Protein AF-A0A952UU23-F1 (afdb_monomer_lite)

Structure (mmCIF, N/CA/C/O backbone):
data_AF-A0A952UU23-F1
#
_entry.id   AF-A0A952UU23-F1
#
loop_
_atom_site.group_PDB
_atom_site.id
_atom_site.type_symbol
_atom_site.label_atom_id
_atom_site.label_alt_id
_atom_site.label_comp_id
_atom_site.label_asym_id
_atom_site.label_entity_id
_atom_site.label_seq_id
_atom_site.pdbx_PDB_ins_code
_atom_site.Cartn_x
_atom_site.Cartn_y
_atom_site.Cartn_z
_atom_site.occupancy
_atom_site.B_iso_or_equiv
_atom_site.auth_seq_id
_atom_site.auth_comp_id
_atom_site.auth_asym_id
_atom_site.auth_atom_id
_atom_site.pdbx_PDB_model_num
ATOM 1 N N . MET A 1 1 ? -37.620 16.496 24.062 1.00 43.22 1 MET A N 1
ATOM 2 C CA . MET A 1 1 ? -37.423 15.453 25.092 1.00 43.22 1 MET A CA 1
ATOM 3 C C . MET A 1 1 ? -36.152 14.679 24.749 1.00 43.22 1 MET A C 1
ATOM 5 O O . MET A 1 1 ? -36.187 13.886 23.816 1.00 43.22 1 MET A O 1
ATOM 9 N N . PRO A 1 2 ? -35.017 14.987 25.398 1.00 48.94 2 PRO A N 1
ATOM 10 C CA . PRO A 1 2 ? -33.719 14.380 25.107 1.00 48.94 2 PRO A CA 1
ATOM 11 C C . PRO A 1 2 ? -33.621 12.973 25.712 1.00 48.94 2 PRO A C 1
ATOM 13 O O . PRO A 1 2 ? -33.858 12.790 26.905 1.00 48.94 2 PRO A O 1
ATOM 16 N N . ARG A 1 3 ? -33.255 11.977 24.898 1.00 60.06 3 ARG A N 1
ATOM 17 C CA . ARG A 1 3 ? -32.834 10.657 25.381 1.00 60.06 3 ARG A CA 1
ATOM 18 C C . ARG A 1 3 ? -31.321 10.663 25.568 1.00 60.06 3 ARG A C 1
ATOM 20 O O . ARG A 1 3 ? -30.566 10.364 24.652 1.00 60.06 3 ARG A O 1
ATOM 27 N N . LEU A 1 4 ? -30.912 11.040 26.778 1.00 64.81 4 LEU A N 1
ATOM 28 C CA . LEU A 1 4 ? -29.627 10.661 27.352 1.00 64.81 4 LEU A CA 1
ATOM 29 C C . LEU A 1 4 ? -29.656 9.153 27.616 1.00 64.81 4 LEU A C 1
ATOM 31 O O . LEU A 1 4 ? -30.401 8.686 28.478 1.00 64.81 4 LEU A O 1
ATOM 35 N N . THR A 1 5 ? -28.859 8.376 26.891 1.00 63.09 5 THR A N 1
ATOM 36 C CA . THR A 1 5 ? -28.587 6.985 27.264 1.00 63.09 5 THR A CA 1
ATOM 37 C C . THR A 1 5 ? -27.144 6.636 26.897 1.00 63.09 5 THR A C 1
ATOM 39 O O . THR A 1 5 ? -26.855 6.315 25.756 1.00 63.09 5 THR A O 1
ATOM 42 N N . GLN A 1 6 ? -26.264 6.797 27.896 1.00 57.41 6 GLN A N 1
ATOM 43 C CA . GLN A 1 6 ? -25.162 5.892 28.274 1.00 57.41 6 GLN A CA 1
ATOM 44 C C . GLN A 1 6 ? -24.235 5.435 27.123 1.00 57.41 6 GLN A C 1
ATOM 46 O O . GLN A 1 6 ? -24.599 4.560 26.355 1.00 57.41 6 GLN A O 1
ATOM 51 N N . LEU A 1 7 ? -23.019 5.958 26.910 1.00 58.12 7 LEU A N 1
ATOM 52 C CA . LEU A 1 7 ? -21.913 6.222 27.851 1.00 58.12 7 LEU A CA 1
ATOM 53 C C . LEU A 1 7 ? -21.654 5.074 28.839 1.00 58.12 7 LEU A C 1
ATOM 55 O O . LEU A 1 7 ? -21.580 5.300 30.038 1.00 58.12 7 LEU A O 1
ATOM 59 N N . LEU A 1 8 ? -21.504 3.851 28.329 1.00 61.56 8 LEU A N 1
AT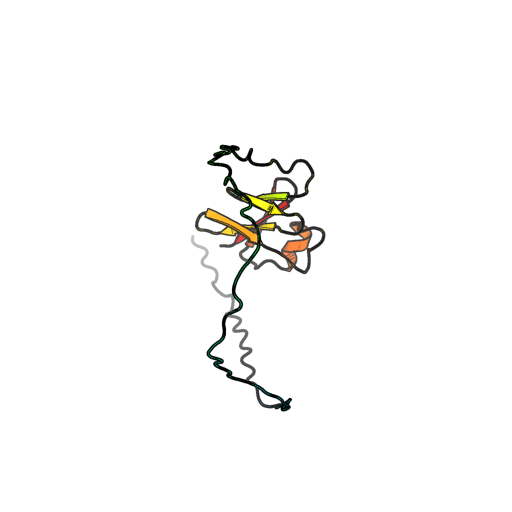OM 60 C CA . LEU A 1 8 ? -20.789 2.766 29.008 1.00 61.56 8 LEU A CA 1
ATOM 61 C C . LEU A 1 8 ? -20.213 1.802 27.959 1.00 61.56 8 LEU A C 1
ATOM 63 O O . LEU A 1 8 ? -20.863 0.835 27.575 1.00 61.56 8 LEU A O 1
ATOM 67 N N . TRP A 1 9 ? -18.974 2.038 27.526 1.00 52.66 9 TRP A N 1
ATOM 68 C CA . TRP A 1 9 ? -18.130 0.941 27.051 1.00 52.66 9 TRP A CA 1
ATOM 69 C C . TRP A 1 9 ? -16.780 0.996 27.779 1.00 52.66 9 TRP A C 1
ATOM 71 O O . TRP A 1 9 ? -16.223 2.085 27.938 1.00 52.66 9 TRP A O 1
ATOM 81 N N . PRO A 1 10 ? -16.306 -0.139 28.323 1.00 57.84 10 PRO A N 1
ATOM 82 C CA . PRO A 1 10 ? -15.201 -0.179 29.253 1.00 57.84 10 PRO A CA 1
ATOM 83 C C . PRO A 1 10 ? -13.878 -0.049 28.508 1.00 57.84 10 PRO A C 1
ATOM 85 O O . PRO A 1 10 ? -13.664 -0.637 27.449 1.00 57.84 10 PRO A O 1
ATOM 88 N N . ALA A 1 11 ? -12.965 0.679 29.139 1.00 51.09 11 ALA A N 1
ATOM 89 C CA . ALA A 1 11 ? -11.547 0.598 28.876 1.00 51.09 11 ALA A CA 1
ATOM 90 C C . ALA A 1 11 ? -11.080 -0.853 29.078 1.00 51.09 11 ALA A C 1
ATOM 92 O O . ALA A 1 11 ? -10.843 -1.296 30.202 1.00 51.09 11 ALA A O 1
ATOM 93 N N . ALA A 1 12 ? -10.949 -1.604 27.987 1.00 54.50 12 ALA A N 1
ATOM 94 C CA . ALA A 1 12 ? -10.165 -2.826 27.977 1.00 54.50 12 ALA A CA 1
ATOM 95 C C . ALA A 1 12 ? -8.682 -2.426 27.993 1.00 54.50 12 ALA A C 1
ATOM 97 O O . ALA A 1 12 ? -8.016 -2.367 26.962 1.00 54.50 12 ALA A O 1
ATOM 98 N N . LEU A 1 13 ? -8.179 -2.119 29.194 1.00 53.78 13 LEU A N 1
ATOM 99 C CA . LEU A 1 13 ? -6.758 -2.200 29.515 1.00 53.78 13 LEU A CA 1
ATOM 100 C C . LEU A 1 13 ? -6.306 -3.639 29.225 1.00 53.78 13 LEU A C 1
ATOM 102 O O . LEU A 1 13 ? -6.399 -4.517 30.082 1.00 53.78 13 LEU A O 1
ATOM 106 N N . SER A 1 14 ? -5.807 -3.898 28.018 1.00 54.44 14 SER A N 1
ATOM 107 C CA . SER A 1 14 ? -5.020 -5.101 27.754 1.00 54.44 14 SER A CA 1
ATOM 108 C C . SER A 1 14 ? -3.598 -4.859 28.254 1.00 54.44 14 SER A C 1
ATOM 110 O O . SER A 1 14 ? -2.655 -4.648 27.493 1.00 54.44 14 SER A O 1
ATOM 112 N N . SER A 1 15 ? -3.465 -4.864 29.579 1.00 55.06 15 SER A N 1
ATOM 113 C CA . SER A 1 15 ? -2.194 -4.951 30.285 1.00 55.06 15 SER A CA 1
ATOM 114 C C . SER A 1 15 ? -1.553 -6.305 29.985 1.00 55.06 15 SER A C 1
ATOM 116 O O . SER A 1 15 ? -1.838 -7.302 30.644 1.00 55.06 15 SER A O 1
ATOM 118 N N . ARG A 1 16 ? -0.659 -6.348 28.997 1.00 60.72 16 ARG A N 1
ATOM 119 C CA . ARG A 1 16 ? 0.344 -7.412 28.873 1.00 60.72 16 ARG A CA 1
ATOM 120 C C . ARG A 1 16 ? 1.742 -6.819 28.963 1.00 60.72 16 ARG A C 1
ATOM 122 O O . ARG A 1 16 ? 2.546 -6.913 28.048 1.00 60.72 16 ARG A O 1
ATOM 129 N N . ALA A 1 17 ? 2.027 -6.239 30.125 1.00 53.06 17 ALA A N 1
ATOM 130 C CA . ALA A 1 17 ? 3.384 -6.207 30.639 1.00 53.06 17 ALA A CA 1
ATOM 131 C C . ALA A 1 17 ? 3.695 -7.607 31.190 1.00 53.06 17 ALA A C 1
ATOM 133 O O . ALA A 1 17 ? 3.335 -7.929 32.320 1.00 53.06 17 ALA A O 1
ATOM 134 N N . VAL A 1 18 ? 4.325 -8.457 30.377 1.00 57.03 18 VAL A N 1
ATOM 135 C CA . VAL A 1 18 ? 5.050 -9.625 30.887 1.00 57.03 18 VAL A CA 1
ATOM 136 C C . VAL A 1 18 ? 6.530 -9.303 30.772 1.00 57.03 18 VAL A C 1
ATOM 138 O O . VAL A 1 18 ? 7.100 -9.223 29.688 1.00 57.03 18 VAL A O 1
ATOM 141 N N . VAL A 1 19 ? 7.104 -9.041 31.939 1.00 55.66 19 VAL A N 1
ATOM 142 C CA . VAL A 1 19 ? 8.519 -8.808 32.200 1.00 55.66 19 VAL A CA 1
ATOM 143 C C . VAL A 1 19 ? 9.321 -10.062 31.827 1.00 55.66 19 VAL A C 1
ATOM 145 O O . VAL A 1 19 ? 9.009 -11.161 32.280 1.00 55.66 19 VAL A O 1
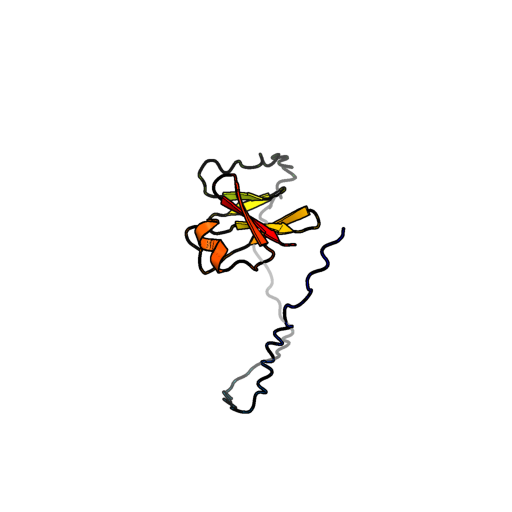ATOM 148 N N . LEU A 1 20 ? 10.359 -9.874 31.006 1.00 53.75 20 LEU A N 1
ATOM 149 C CA . LEU A 1 20 ? 11.419 -10.844 30.703 1.00 53.75 20 LEU A CA 1
ATOM 150 C C . LEU A 1 20 ? 12.193 -11.249 31.968 1.00 53.75 20 LEU A C 1
ATOM 152 O O . LEU A 1 20 ? 12.563 -10.378 32.758 1.00 53.75 20 LEU A O 1
ATOM 156 N N . PRO A 1 21 ? 12.576 -12.532 32.086 1.00 46.78 21 PRO A N 1
ATOM 157 C CA . PRO A 1 21 ? 13.953 -12.807 32.491 1.00 46.78 21 PRO A CA 1
ATOM 158 C C . PRO A 1 21 ? 14.588 -13.999 31.748 1.00 46.78 21 PRO A C 1
ATOM 160 O O . PRO A 1 21 ? 14.008 -15.071 31.641 1.00 46.78 21 PRO A O 1
ATOM 163 N N . GLY A 1 22 ? 15.844 -13.819 31.332 1.00 51.22 22 GLY A N 1
ATOM 164 C CA . GLY A 1 22 ? 16.889 -14.834 31.508 1.00 51.22 22 GLY A CA 1
ATOM 165 C C . GLY A 1 22 ? 16.906 -16.070 30.601 1.00 51.22 22 GLY A C 1
ATOM 166 O O . GLY A 1 22 ? 16.379 -17.110 30.968 1.00 51.22 22 GLY A O 1
ATOM 167 N N . ALA A 1 23 ? 17.671 -15.986 29.508 1.00 50.66 23 ALA A N 1
ATOM 168 C CA . ALA A 1 23 ? 18.577 -17.032 28.997 1.00 50.66 23 ALA A CA 1
ATOM 169 C C . ALA A 1 23 ? 19.319 -16.426 27.788 1.00 50.66 23 ALA A C 1
ATOM 171 O O . ALA A 1 23 ? 18.803 -16.381 26.682 1.00 50.66 23 ALA A O 1
ATOM 172 N N . LEU A 1 24 ? 20.432 -15.714 27.965 1.00 54.31 24 LEU A N 1
ATOM 173 C CA . LEU A 1 24 ? 21.767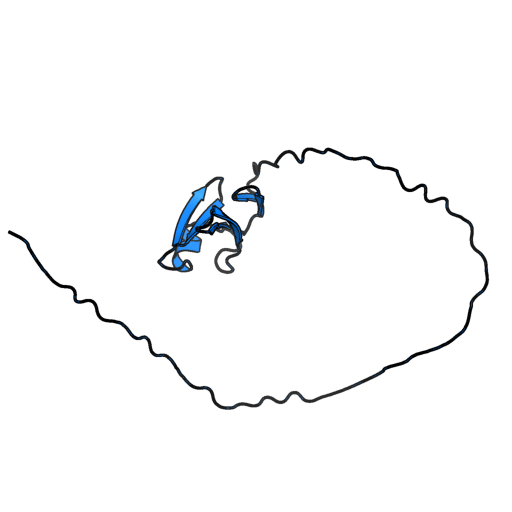 -16.300 28.105 1.00 54.31 24 LEU A CA 1
ATOM 174 C C . LEU A 1 24 ? 22.012 -17.488 27.150 1.00 54.31 24 LEU A C 1
ATOM 176 O O . LEU A 1 24 ? 22.183 -18.619 27.588 1.00 54.31 24 LEU A O 1
ATOM 180 N N . LEU A 1 25 ? 22.080 -17.220 25.844 1.00 57.22 25 LEU A N 1
ATOM 181 C CA . LEU A 1 25 ? 22.873 -18.037 24.921 1.00 57.22 25 LEU A CA 1
ATOM 182 C C . LEU A 1 25 ? 24.038 -17.198 24.395 1.00 57.22 25 LEU A C 1
ATOM 184 O O . LEU A 1 25 ? 23.974 -16.529 23.369 1.00 57.22 25 LEU A O 1
ATOM 188 N N . LEU A 1 26 ? 25.105 -17.239 25.194 1.00 55.28 26 LEU A N 1
ATOM 189 C CA . LEU A 1 26 ? 26.481 -16.978 24.800 1.00 55.28 26 LEU A CA 1
ATOM 190 C C . LEU A 1 26 ? 26.835 -17.827 23.569 1.00 55.28 26 LEU A C 1
ATOM 192 O O . LEU A 1 26 ? 27.016 -19.035 23.695 1.00 55.28 26 LEU A O 1
ATOM 196 N N . PHE A 1 27 ? 27.025 -17.193 22.414 1.00 60.78 27 PHE A N 1
ATOM 197 C CA . PHE A 1 27 ? 27.941 -17.699 21.391 1.00 60.78 27 PHE A CA 1
ATOM 198 C C . PHE A 1 27 ? 29.170 -16.788 21.368 1.00 60.78 27 PHE A C 1
ATOM 200 O O . PHE A 1 27 ? 29.246 -15.797 20.648 1.00 60.78 27 PHE A O 1
ATOM 207 N N . VAL A 1 28 ? 30.118 -17.117 22.248 1.00 58.44 28 VAL A N 1
ATOM 208 C CA . VAL A 1 28 ? 31.501 -16.640 22.200 1.00 58.44 28 VAL A CA 1
ATOM 209 C C . VAL A 1 28 ? 32.290 -17.623 21.351 1.00 58.44 28 VAL A C 1
ATOM 211 O O . VAL A 1 28 ? 32.436 -18.774 21.749 1.00 58.44 28 VAL A O 1
ATOM 214 N N . ALA A 1 29 ? 32.797 -17.151 20.215 1.00 54.06 29 ALA A N 1
ATOM 215 C CA . ALA A 1 29 ? 34.091 -17.481 19.608 1.00 54.06 29 ALA A CA 1
ATOM 216 C C . ALA A 1 29 ? 34.076 -16.955 18.164 1.00 54.06 29 ALA A C 1
ATOM 218 O O . ALA A 1 29 ? 33.071 -17.092 17.485 1.00 54.06 29 ALA A O 1
ATOM 219 N N . ALA A 1 30 ? 35.123 -16.427 17.553 1.00 52.62 30 ALA A N 1
ATOM 220 C CA . ALA A 1 30 ? 36.455 -15.983 17.936 1.00 52.62 30 ALA A CA 1
ATOM 221 C C . ALA A 1 30 ? 37.131 -15.589 16.602 1.00 52.62 30 ALA A C 1
ATOM 223 O O . ALA A 1 30 ? 36.747 -16.095 15.551 1.00 52.62 30 ALA A O 1
ATOM 224 N N . CYS A 1 31 ? 38.193 -14.785 16.692 1.00 55.22 31 CYS A N 1
ATOM 225 C CA . CYS A 1 31 ? 39.112 -14.359 15.624 1.00 55.22 31 CYS A CA 1
ATOM 226 C C . CYS A 1 31 ? 38.567 -13.305 14.643 1.00 55.22 31 CYS A C 1
ATOM 228 O O . CYS A 1 31 ? 37.558 -13.506 13.993 1.00 55.22 31 CYS A O 1
ATOM 230 N N . GLY A 1 32 ? 39.204 -12.154 14.438 1.00 46.28 32 GLY A N 1
ATOM 231 C CA . GLY A 1 32 ? 40.554 -11.745 14.816 1.00 46.28 32 GLY A CA 1
ATOM 232 C C . GLY A 1 32 ? 41.291 -11.194 13.597 1.00 46.28 32 GLY A C 1
ATOM 233 O O . GLY A 1 32 ? 41.453 -11.903 12.612 1.00 46.28 32 GLY A O 1
ATOM 234 N N . GLY A 1 33 ? 41.787 -9.960 13.720 1.00 46.41 33 GLY A N 1
ATOM 235 C CA . GLY A 1 33 ? 42.820 -9.383 12.854 1.00 46.41 33 GLY A CA 1
ATOM 236 C C . GLY A 1 33 ? 42.290 -8.453 11.756 1.00 46.41 33 GLY A C 1
ATOM 237 O O . GLY A 1 33 ? 41.258 -8.709 11.160 1.00 46.41 33 GLY A O 1
ATOM 238 N N . ALA A 1 34 ? 42.941 -7.346 11.418 1.00 52.28 34 ALA A N 1
ATOM 239 C CA . ALA A 1 34 ? 44.100 -6.688 12.001 1.00 52.28 34 ALA A CA 1
ATOM 240 C C . ALA A 1 34 ? 44.119 -5.249 11.460 1.00 52.28 34 ALA A C 1
ATOM 242 O O . ALA A 1 34 ? 43.891 -5.026 10.272 1.00 52.28 34 ALA A O 1
ATOM 243 N N . ALA A 1 35 ? 44.410 -4.281 12.327 1.00 57.19 35 ALA A N 1
ATOM 244 C CA . ALA A 1 35 ? 44.854 -2.964 11.901 1.00 57.19 35 ALA A CA 1
ATOM 245 C C . ALA A 1 35 ? 46.249 -3.110 11.276 1.00 57.19 35 ALA A C 1
ATOM 247 O O . ALA A 1 35 ? 47.157 -3.647 11.910 1.00 57.19 35 ALA A O 1
ATOM 248 N N . GLY A 1 36 ? 46.410 -2.647 10.039 1.00 50.62 36 GLY A N 1
ATOM 249 C CA . GLY A 1 36 ? 47.674 -2.694 9.315 1.00 50.62 36 GLY A CA 1
ATOM 250 C C . GLY A 1 36 ? 47.826 -1.478 8.418 1.00 50.62 36 GLY A C 1
ATOM 251 O O . GLY A 1 36 ? 47.464 -1.517 7.247 1.00 50.62 36 GLY A O 1
ATOM 252 N N . SER A 1 37 ? 48.388 -0.402 8.971 1.00 52.59 37 SER A N 1
ATOM 253 C CA . SER A 1 37 ? 49.050 0.630 8.177 1.00 52.59 37 SER A CA 1
ATOM 254 C C . SER A 1 37 ? 50.267 0.005 7.499 1.00 52.59 37 SER A C 1
ATOM 256 O O . SER A 1 37 ? 51.174 -0.459 8.188 1.00 52.59 37 SER A O 1
ATOM 258 N N . THR A 1 38 ? 50.318 0.016 6.167 1.00 56.12 38 THR A N 1
ATOM 259 C CA . THR A 1 38 ? 51.564 -0.211 5.427 1.00 56.12 38 THR A CA 1
ATOM 260 C C . THR A 1 38 ? 51.848 0.983 4.530 1.00 56.12 38 THR A C 1
ATOM 262 O O . THR A 1 38 ? 51.065 1.387 3.675 1.00 56.12 38 THR A O 1
ATOM 265 N N . SER A 1 39 ? 52.981 1.592 4.851 1.00 59.09 39 SER A N 1
ATOM 266 C CA . SER A 1 39 ? 53.674 2.640 4.130 1.00 59.09 39 SER A CA 1
ATOM 267 C C . SER A 1 39 ? 54.549 1.998 3.052 1.00 59.09 39 SER A C 1
ATOM 269 O O . SER A 1 39 ? 55.294 1.079 3.374 1.00 59.09 39 SER A O 1
ATOM 271 N N . GLY A 1 40 ? 54.517 2.557 1.838 1.00 56.66 40 GLY A N 1
ATOM 272 C CA . GLY A 1 40 ? 55.596 2.489 0.842 1.00 56.66 40 GLY A CA 1
ATOM 273 C C . GLY A 1 40 ? 55.661 1.232 -0.033 1.00 56.66 40 GLY A C 1
ATOM 274 O O . GLY A 1 40 ? 55.945 0.147 0.450 1.00 56.66 40 GLY A O 1
ATOM 275 N N . GLU A 1 41 ? 55.452 1.379 -1.343 1.00 48.81 41 GLU A N 1
ATOM 276 C CA . GLU A 1 41 ? 56.524 1.476 -2.355 1.00 48.81 41 GLU A CA 1
ATOM 277 C C . GLU A 1 41 ? 55.890 1.496 -3.765 1.00 48.81 41 GLU A C 1
ATOM 279 O O . GLU A 1 41 ? 54.881 0.846 -4.033 1.00 48.81 41 GLU A O 1
ATOM 284 N N . ALA A 1 42 ? 56.451 2.301 -4.665 1.00 57.81 42 ALA A N 1
ATOM 285 C CA . ALA A 1 42 ? 55.932 2.548 -6.007 1.00 57.81 42 ALA A CA 1
ATOM 286 C C . ALA A 1 42 ? 56.235 1.411 -7.003 1.00 57.81 42 ALA A C 1
ATOM 288 O O . ALA A 1 42 ? 57.372 0.941 -7.051 1.00 57.81 42 ALA A O 1
ATOM 289 N N . PRO A 1 43 ? 55.324 1.116 -7.948 1.00 61.34 43 PRO A N 1
ATOM 290 C CA . PRO A 1 43 ? 55.692 0.631 -9.268 1.00 61.34 43 PRO A CA 1
ATOM 291 C C . PRO A 1 43 ? 55.633 1.778 -10.283 1.00 61.34 43 PRO A C 1
ATOM 293 O O . PRO A 1 43 ? 54.604 2.422 -10.497 1.00 61.34 43 PRO A O 1
ATOM 296 N N . ARG A 1 44 ? 56.779 2.042 -10.913 1.00 61.00 44 ARG A N 1
ATOM 297 C CA . ARG A 1 44 ? 56.892 2.941 -12.060 1.00 61.00 44 ARG A CA 1
ATOM 298 C C . ARG A 1 44 ? 56.400 2.256 -13.335 1.00 61.00 44 ARG A C 1
ATOM 300 O O . ARG A 1 44 ? 56.810 1.142 -13.633 1.00 61.00 44 ARG A O 1
ATOM 307 N N . SER A 1 45 ? 55.676 3.060 -14.110 1.00 53.66 45 SER A N 1
ATOM 308 C CA . SER A 1 45 ? 55.664 3.137 -15.575 1.00 53.66 45 SER A CA 1
ATOM 309 C C . SER A 1 45 ? 55.026 2.016 -16.398 1.00 53.66 45 SER A C 1
ATOM 311 O O . SER A 1 45 ? 55.570 0.929 -16.539 1.00 53.66 45 SER A O 1
ATOM 313 N N . GLY A 1 46 ? 54.011 2.432 -17.164 1.00 57.66 46 GLY A N 1
ATOM 314 C CA . GLY A 1 46 ? 53.964 2.141 -18.599 1.00 57.66 46 GLY A CA 1
ATOM 315 C C . GLY A 1 46 ? 52.642 1.566 -19.090 1.00 57.66 46 GLY A C 1
ATOM 316 O O . GLY A 1 46 ? 52.437 0.363 -19.014 1.00 57.66 46 GLY A O 1
ATOM 317 N N . GLY A 1 47 ? 51.777 2.402 -19.673 1.00 49.84 47 GLY A N 1
ATOM 318 C CA . GLY A 1 47 ? 50.603 1.897 -20.385 1.00 49.84 47 GLY A CA 1
ATOM 319 C C . GLY A 1 47 ? 49.647 2.974 -20.878 1.00 49.84 47 GLY A C 1
ATOM 320 O O . GLY A 1 47 ? 48.679 3.272 -20.198 1.00 49.84 47 GLY A O 1
ATOM 321 N N . ALA A 1 48 ? 49.975 3.535 -22.044 1.00 57.88 48 ALA A N 1
ATOM 322 C CA . ALA A 1 48 ? 49.102 4.107 -23.075 1.00 57.88 48 ALA A CA 1
ATOM 323 C C . ALA A 1 48 ? 47.796 4.812 -22.648 1.00 57.88 48 ALA A C 1
ATOM 325 O O . ALA A 1 48 ? 46.833 4.197 -22.198 1.00 57.88 48 ALA A O 1
ATOM 326 N N . GLY A 1 49 ? 47.748 6.117 -22.933 1.00 57.59 49 GLY A N 1
ATOM 327 C CA . GLY A 1 49 ? 46.533 6.918 -22.896 1.00 57.59 49 GLY A CA 1
ATOM 328 C C . GLY A 1 49 ? 45.421 6.310 -23.751 1.00 57.59 49 GLY A C 1
ATOM 329 O O . GLY A 1 49 ? 45.572 6.118 -24.955 1.00 57.59 49 GLY A O 1
ATOM 330 N N . GLY A 1 50 ? 44.301 6.026 -23.097 1.00 50.78 50 GLY A N 1
ATOM 331 C CA . GLY A 1 50 ? 43.003 5.895 -23.733 1.00 50.78 50 GLY A CA 1
ATOM 332 C C . GLY A 1 50 ? 42.238 7.168 -23.432 1.00 50.78 50 GLY A C 1
ATOM 333 O O . GLY A 1 50 ? 41.777 7.354 -22.307 1.00 50.78 50 GLY A O 1
ATOM 334 N N . ASP A 1 51 ? 42.180 8.040 -24.430 1.00 58.56 51 ASP A N 1
ATOM 335 C CA . ASP A 1 51 ? 41.312 9.203 -24.510 1.00 58.56 51 ASP A CA 1
ATOM 336 C C . ASP A 1 51 ? 39.870 8.758 -24.225 1.00 58.56 51 ASP A C 1
ATOM 338 O O . ASP A 1 51 ? 39.173 8.209 -25.077 1.00 58.56 51 ASP A O 1
ATOM 342 N N . ARG A 1 52 ? 39.448 8.878 -22.965 1.00 57.03 52 ARG A N 1
ATOM 343 C CA . ARG A 1 52 ? 38.040 8.766 -22.600 1.00 57.03 52 ARG A CA 1
ATOM 344 C C . ARG A 1 52 ? 37.485 10.166 -22.716 1.00 57.03 52 ARG A C 1
ATOM 346 O O . ARG A 1 52 ? 37.370 10.875 -21.720 1.00 57.03 52 ARG A O 1
ATOM 353 N N . THR A 1 53 ? 37.186 10.542 -23.954 1.00 54.38 53 THR A N 1
ATOM 354 C CA . THR A 1 53 ? 36.178 11.551 -24.251 1.00 54.38 53 THR A CA 1
ATOM 355 C C . THR A 1 53 ? 34.953 11.201 -23.402 1.00 54.38 53 THR A C 1
ATOM 357 O O . THR A 1 53 ? 34.247 10.230 -23.677 1.00 54.38 53 THR A O 1
ATOM 360 N N . ALA A 1 54 ? 34.772 11.917 -22.293 1.00 60.84 54 ALA A N 1
ATOM 361 C CA . ALA A 1 54 ? 33.518 11.911 -21.567 1.00 60.84 54 ALA A CA 1
ATOM 362 C C . ALA A 1 54 ? 32.470 12.432 -22.559 1.00 60.84 54 ALA A C 1
ATOM 364 O O . ALA A 1 54 ? 32.689 13.513 -23.110 1.00 60.84 54 ALA A O 1
ATOM 365 N N . PRO A 1 55 ? 31.400 11.681 -22.874 1.00 62.34 55 PRO A N 1
ATOM 366 C CA . PRO A 1 55 ? 30.314 12.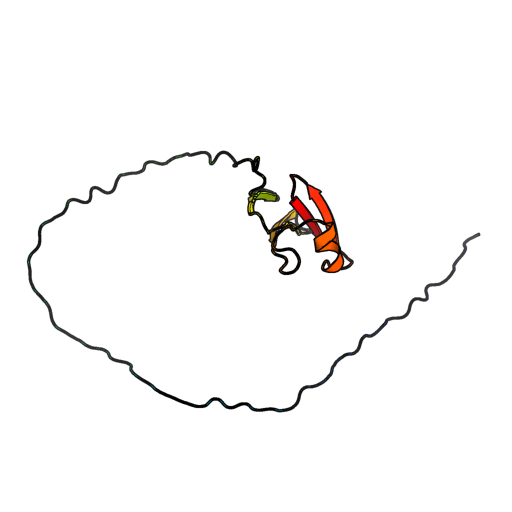254 -23.641 1.00 62.34 55 PRO A CA 1
ATOM 367 C C . PRO A 1 55 ? 29.713 13.375 -22.795 1.00 62.34 55 PRO A C 1
ATOM 369 O O . PRO A 1 55 ? 29.097 13.137 -21.756 1.00 62.34 55 PRO A O 1
ATOM 372 N N . ASP A 1 56 ? 30.008 14.593 -23.237 1.00 54.56 56 ASP A N 1
ATOM 373 C CA . ASP A 1 56 ? 29.364 15.828 -22.830 1.00 54.56 56 ASP A CA 1
ATOM 374 C C . ASP A 1 56 ? 27.847 15.679 -22.975 1.00 54.56 56 ASP A C 1
ATOM 376 O O . ASP A 1 56 ? 27.359 14.944 -23.840 1.00 54.56 56 ASP A O 1
ATOM 380 N N . GLY A 1 57 ? 27.134 16.350 -22.077 1.00 56.41 57 GLY A N 1
ATOM 381 C CA . GLY A 1 57 ? 25.716 16.192 -21.788 1.00 56.41 57 GLY A CA 1
ATOM 382 C C . GLY A 1 57 ? 24.836 15.890 -22.996 1.00 56.41 57 GLY A C 1
ATOM 383 O O . GLY A 1 57 ? 24.491 16.770 -23.777 1.00 56.41 57 GLY A O 1
ATOM 384 N N . ALA A 1 58 ? 24.355 14.651 -23.068 1.00 57.19 58 ALA A N 1
ATOM 385 C CA . ALA A 1 58 ? 22.992 14.441 -23.510 1.00 57.19 58 ALA A CA 1
ATOM 386 C C . ALA A 1 58 ? 22.130 14.619 -22.260 1.00 57.19 58 ALA A C 1
ATOM 388 O O . ALA A 1 58 ? 21.888 13.668 -21.515 1.00 57.19 58 ALA A O 1
ATOM 389 N N . GLU A 1 59 ? 21.732 15.863 -22.002 1.00 55.53 59 GLU A N 1
ATOM 390 C CA . GLU A 1 59 ? 20.534 16.167 -21.229 1.00 55.53 59 GLU A CA 1
ATOM 391 C C . GLU A 1 59 ? 19.383 15.508 -21.985 1.00 55.53 59 GLU A C 1
ATOM 393 O O . GLU A 1 59 ? 18.746 16.093 -22.858 1.00 55.53 59 GLU A O 1
ATOM 398 N N . VAL A 1 60 ? 19.185 14.215 -21.736 1.00 53.19 60 VAL A N 1
ATOM 399 C CA . VAL A 1 60 ? 17.961 13.550 -22.131 1.00 53.19 60 VAL A CA 1
ATOM 400 C C . VAL A 1 60 ? 16.934 14.137 -21.171 1.00 53.19 60 VAL A C 1
ATOM 402 O O . VAL A 1 60 ? 16.661 13.565 -20.118 1.00 53.19 60 VAL A O 1
ATOM 405 N N . GLU A 1 61 ? 16.366 15.290 -21.540 1.00 51.00 61 GLU A N 1
ATOM 406 C CA . GLU A 1 61 ? 14.977 15.656 -21.243 1.00 51.00 61 GLU A CA 1
ATOM 407 C C . GLU A 1 61 ? 14.077 14.581 -21.877 1.00 51.00 61 GLU A C 1
ATOM 409 O O . GLU A 1 61 ? 13.246 14.810 -22.750 1.00 51.00 61 GLU A O 1
ATOM 414 N N . GLY A 1 62 ? 14.287 13.334 -21.461 1.00 52.53 62 GLY A N 1
ATOM 415 C CA . GLY A 1 62 ? 13.269 12.326 -21.451 1.00 52.53 62 GLY A CA 1
ATOM 416 C C . GLY A 1 62 ? 12.396 12.769 -20.309 1.00 52.53 62 GLY A C 1
ATOM 417 O O . GLY A 1 62 ? 12.615 12.362 -19.171 1.00 52.53 62 GLY A O 1
ATOM 418 N N . GLU A 1 63 ? 11.464 13.664 -20.624 1.00 53.78 63 GLU A N 1
ATOM 419 C CA . GLU A 1 63 ? 10.176 13.722 -19.963 1.00 53.78 63 GLU A CA 1
ATOM 420 C C . GLU A 1 63 ? 9.784 12.260 -19.780 1.00 53.78 63 GLU A C 1
ATOM 422 O O . GLU A 1 63 ? 9.477 11.564 -20.752 1.00 53.78 63 GLU A O 1
ATOM 427 N N . ALA A 1 64 ? 10.045 11.735 -18.579 1.00 54.28 64 ALA A N 1
ATOM 428 C CA . ALA A 1 64 ? 9.852 10.339 -18.270 1.00 54.28 64 ALA A CA 1
ATOM 429 C C . ALA A 1 64 ? 8.350 10.193 -18.347 1.00 54.28 64 ALA A C 1
ATOM 431 O O . ALA A 1 64 ? 7.663 10.545 -17.391 1.00 54.28 64 ALA A O 1
ATOM 432 N N . ALA A 1 65 ? 7.856 9.840 -19.539 1.00 56.09 65 ALA A N 1
ATOM 433 C CA . ALA A 1 65 ? 6.450 9.672 -19.822 1.00 56.09 65 ALA A CA 1
ATOM 434 C C . ALA A 1 65 ? 5.949 8.833 -18.668 1.00 56.09 65 ALA A C 1
ATOM 436 O O . ALA A 1 65 ? 6.416 7.701 -18.537 1.00 56.09 65 ALA A O 1
ATOM 437 N N . ALA A 1 66 ? 5.167 9.452 -17.776 1.00 58.59 66 ALA A N 1
ATOM 438 C CA . ALA A 1 66 ? 4.762 8.846 -16.523 1.00 58.59 66 ALA A CA 1
ATOM 439 C C . ALA A 1 66 ? 4.162 7.500 -16.907 1.00 58.59 66 ALA A C 1
ATOM 441 O O . ALA A 1 66 ? 3.121 7.449 -17.566 1.00 58.59 66 ALA A O 1
ATOM 442 N N . GLY A 1 67 ? 4.954 6.447 -16.690 1.00 64.44 67 GLY A N 1
ATOM 443 C CA . GLY A 1 67 ? 4.792 5.197 -17.409 1.00 64.44 67 GLY A CA 1
ATOM 444 C C . GLY A 1 67 ? 3.496 4.599 -16.930 1.00 64.44 67 GLY A C 1
ATOM 445 O O . GLY A 1 67 ? 3.413 4.174 -15.784 1.00 64.44 67 GLY A O 1
ATOM 446 N N . ARG A 1 68 ? 2.456 4.649 -17.759 1.00 73.69 68 ARG A N 1
ATOM 447 C CA . ARG A 1 68 ? 1.153 4.154 -17.349 1.00 73.69 68 ARG A CA 1
ATOM 448 C C . ARG A 1 68 ? 1.265 2.641 -17.175 1.00 73.69 68 ARG A C 1
ATOM 450 O O . ARG A 1 68 ? 1.789 1.945 -18.044 1.00 73.69 68 ARG A O 1
ATOM 457 N N . CYS A 1 69 ? 0.816 2.143 -16.030 1.00 79.06 69 CYS A N 1
ATOM 458 C CA . CYS A 1 69 ? 0.870 0.724 -15.697 1.00 79.06 69 CYS A CA 1
ATOM 459 C C . CYS A 1 69 ? -0.266 -0.027 -16.398 1.00 79.06 69 CYS A C 1
ATOM 461 O O . CYS A 1 69 ? -1.244 -0.425 -15.770 1.00 79.06 69 CYS A O 1
ATOM 463 N N . ASP A 1 70 ? -0.174 -0.183 -17.717 1.00 82.00 70 ASP A N 1
ATOM 464 C CA . ASP A 1 70 ? -1.243 -0.810 -18.503 1.00 82.00 70 ASP A CA 1
ATOM 465 C C . ASP A 1 70 ? -1.204 -2.352 -18.435 1.00 82.00 70 ASP A C 1
ATOM 467 O O . ASP A 1 70 ? -2.202 -3.018 -18.710 1.00 82.00 70 ASP A O 1
ATOM 471 N N . ASP A 1 71 ? -0.066 -2.934 -18.049 1.00 82.50 71 ASP A N 1
ATOM 472 C CA . ASP A 1 71 ? 0.159 -4.384 -17.957 1.00 82.50 71 ASP A CA 1
ATOM 473 C C . ASP A 1 71 ? -0.074 -4.960 -16.547 1.00 82.50 71 ASP A C 1
ATOM 475 O O . ASP A 1 71 ? 0.075 -6.165 -16.332 1.00 82.50 71 ASP A O 1
ATOM 479 N N . GLY A 1 72 ? -0.445 -4.112 -15.581 1.00 84.25 72 GLY A N 1
ATOM 480 C CA . GLY A 1 72 ? -0.625 -4.494 -14.179 1.00 84.25 72 GLY A CA 1
ATOM 481 C C . GLY A 1 72 ? 0.682 -4.787 -13.433 1.00 84.25 72 GLY A C 1
ATOM 482 O O . GLY A 1 72 ? 0.640 -5.303 -12.315 1.00 84.25 72 GLY A O 1
ATOM 483 N N . SER A 1 73 ? 1.841 -4.462 -14.018 1.00 88.00 73 SER A N 1
ATOM 484 C CA . SER A 1 73 ? 3.147 -4.579 -13.351 1.00 88.00 73 SER A CA 1
ATOM 485 C C . SER A 1 73 ? 3.361 -3.527 -12.262 1.00 88.00 73 SER A C 1
ATOM 487 O O . SER A 1 73 ? 4.284 -3.653 -11.455 1.00 88.00 73 SER A O 1
ATOM 489 N N . CYS A 1 74 ? 2.512 -2.500 -12.223 1.00 90.81 74 CYS A N 1
ATOM 490 C CA . CYS A 1 74 ? 2.539 -1.458 -11.217 1.00 90.81 74 CYS A CA 1
ATOM 491 C C . CYS A 1 74 ? 1.154 -0.833 -10.980 1.00 90.81 74 CYS A C 1
ATOM 493 O O . CYS A 1 74 ? 0.189 -1.118 -11.689 1.00 90.81 74 CYS A O 1
ATOM 495 N N . VAL A 1 75 ? 1.059 -0.009 -9.940 1.00 90.88 75 VAL A N 1
ATOM 496 C CA . VAL A 1 75 ? -0.145 0.692 -9.487 1.00 90.88 75 VAL A CA 1
ATOM 497 C C . VAL A 1 75 ? 0.215 2.156 -9.273 1.00 90.88 75 VAL A C 1
ATOM 499 O O . VAL A 1 75 ? 1.252 2.456 -8.684 1.00 90.88 75 VAL A O 1
ATOM 502 N N . GLU A 1 76 ? -0.632 3.074 -9.724 1.00 92.38 76 GLU A N 1
ATOM 503 C CA . GLU A 1 76 ? -0.443 4.504 -9.467 1.00 92.38 76 GLU A CA 1
ATOM 504 C C . GLU A 1 76 ? -0.621 4.822 -7.976 1.00 92.38 76 GLU A C 1
ATOM 506 O O . GLU A 1 76 ? -1.576 4.371 -7.338 1.00 92.38 76 GLU A O 1
ATOM 511 N N . CYS A 1 77 ? 0.296 5.612 -7.416 1.00 94.38 77 CYS A N 1
ATOM 512 C CA . CYS A 1 77 ? 0.281 5.989 -6.009 1.00 94.38 77 CYS A CA 1
ATOM 513 C C . CYS A 1 77 ? 0.757 7.431 -5.815 1.00 94.38 77 CYS A C 1
ATOM 515 O O . CYS A 1 77 ? 1.954 7.715 -5.756 1.00 94.38 77 CYS A O 1
ATOM 517 N N . GLY A 1 78 ? -0.200 8.358 -5.720 1.00 91.81 78 GLY A N 1
ATOM 518 C CA . GLY A 1 78 ? 0.092 9.790 -5.668 1.00 91.81 78 GLY A CA 1
ATOM 519 C C . GLY A 1 78 ? 0.769 10.260 -6.955 1.00 91.81 78 GLY A C 1
ATOM 520 O O . GLY A 1 78 ? 0.199 10.124 -8.032 1.00 91.81 78 GLY A O 1
ATOM 521 N N . GLU A 1 79 ? 1.981 10.802 -6.835 1.00 90.25 79 GLU A N 1
ATOM 522 C CA . GLU A 1 79 ? 2.808 11.241 -7.973 1.00 90.25 79 GLU A CA 1
ATOM 523 C C . GLU A 1 79 ? 3.748 10.137 -8.498 1.00 90.25 79 GLU A C 1
ATOM 525 O O . GLU A 1 79 ? 4.493 10.358 -9.451 1.00 90.25 79 GLU A O 1
ATOM 530 N N . GLY A 1 80 ? 3.739 8.954 -7.872 1.00 91.56 80 GLY A N 1
ATOM 531 C CA . GLY A 1 80 ? 4.627 7.838 -8.190 1.00 91.56 80 GLY A CA 1
ATOM 532 C C . GLY A 1 80 ? 3.897 6.559 -8.597 1.00 91.56 80 GLY A C 1
ATOM 533 O O . GLY A 1 80 ? 2.676 6.516 -8.747 1.00 91.56 80 GLY A O 1
ATOM 534 N N . LEU A 1 81 ? 4.681 5.492 -8.760 1.00 92.50 81 LEU A N 1
ATOM 535 C CA . LEU A 1 81 ? 4.209 4.158 -9.124 1.00 92.50 81 LEU A CA 1
ATOM 536 C C . LEU A 1 81 ? 4.731 3.127 -8.122 1.00 92.50 81 LEU A C 1
ATOM 538 O O . LEU A 1 81 ? 5.905 3.140 -7.751 1.00 92.50 81 LEU A O 1
ATOM 542 N N . CYS A 1 82 ? 3.863 2.202 -7.737 1.00 93.44 82 CYS A N 1
ATOM 543 C CA . CYS A 1 82 ? 4.167 1.065 -6.883 1.00 93.44 82 CYS A CA 1
ATOM 544 C C . CYS A 1 82 ? 4.271 -0.201 -7.721 1.00 93.44 82 CYS A C 1
ATOM 546 O O . CYS A 1 82 ? 3.372 -0.493 -8.498 1.00 93.44 82 CYS A O 1
ATOM 548 N N . LEU A 1 83 ? 5.357 -0.961 -7.580 1.00 92.38 83 LE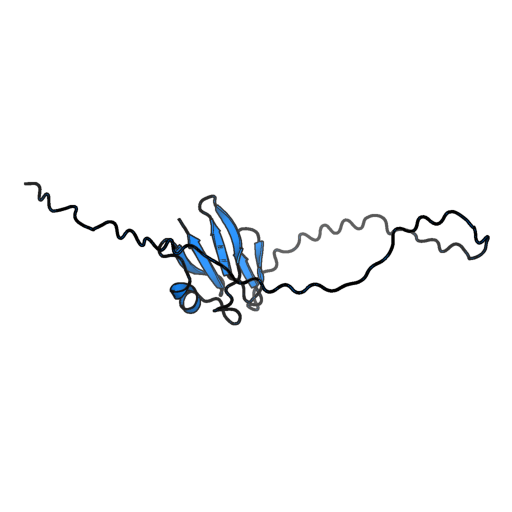U A N 1
ATOM 549 C CA . LEU A 1 83 ? 5.554 -2.202 -8.334 1.00 92.38 83 LEU A CA 1
ATOM 550 C C . LEU A 1 83 ? 4.571 -3.297 -7.893 1.00 92.38 83 LEU A C 1
ATOM 552 O O . LEU A 1 83 ? 4.064 -3.290 -6.768 1.00 92.38 83 LEU A O 1
ATOM 556 N N . ALA A 1 84 ? 4.332 -4.273 -8.765 1.00 89.69 84 ALA A N 1
ATOM 557 C CA . ALA A 1 84 ? 3.517 -5.440 -8.459 1.00 89.69 84 ALA A CA 1
ATOM 558 C C . ALA A 1 84 ? 3.970 -6.109 -7.149 1.00 89.69 84 ALA A C 1
ATOM 560 O O . ALA A 1 84 ? 5.163 -6.260 -6.884 1.00 89.69 84 ALA A O 1
ATOM 561 N N . GLY A 1 85 ? 2.997 -6.488 -6.320 1.00 90.56 85 GLY A N 1
ATOM 562 C CA . GLY A 1 85 ? 3.234 -7.019 -4.972 1.00 90.56 85 GLY A CA 1
ATOM 563 C C . GLY A 1 85 ? 3.241 -5.962 -3.862 1.00 90.56 85 GLY A C 1
ATOM 564 O O . GLY A 1 85 ? 3.148 -6.320 -2.689 1.00 90.56 85 GLY A O 1
ATOM 565 N N . SER A 1 86 ? 3.250 -4.671 -4.210 1.00 95.31 86 SER A N 1
ATOM 566 C CA . SER A 1 86 ? 3.043 -3.571 -3.259 1.00 95.31 86 SER A CA 1
ATOM 567 C C . SER A 1 86 ? 1.652 -2.937 -3.385 1.00 95.31 86 SER A C 1
ATOM 569 O O . SER A 1 86 ? 0.974 -3.075 -4.405 1.00 95.31 86 SER A O 1
ATOM 571 N N . TYR A 1 87 ? 1.207 -2.275 -2.319 1.00 96.12 87 TYR A N 1
ATOM 572 C CA . TYR A 1 87 ? -0.012 -1.467 -2.284 1.00 96.12 87 TYR A CA 1
ATOM 573 C C . TYR A 1 87 ? 0.334 -0.002 -2.016 1.00 96.12 87 TYR A C 1
ATOM 575 O O . TYR A 1 87 ? 1.377 0.305 -1.434 1.00 96.12 87 TYR A O 1
ATOM 583 N N . CYS A 1 88 ? -0.544 0.899 -2.445 1.00 97.38 88 CYS A N 1
ATOM 584 C CA . CYS A 1 88 ? -0.387 2.323 -2.193 1.00 97.38 88 CYS A CA 1
ATOM 585 C C . CYS A 1 88 ? -0.881 2.660 -0.785 1.00 97.38 88 CYS A C 1
ATOM 587 O O . CYS A 1 88 ? -2.019 2.353 -0.444 1.00 97.38 88 CYS A O 1
ATOM 589 N N . GLU A 1 89 ? -0.059 3.307 0.025 1.00 97.38 89 GLU A N 1
ATOM 590 C CA . GLU A 1 89 ? -0.418 3.841 1.332 1.00 97.38 89 GLU A CA 1
ATOM 591 C C . GLU A 1 89 ? -0.474 5.365 1.241 1.00 97.38 89 GLU A C 1
ATOM 593 O O . GLU A 1 89 ? 0.501 6.024 0.886 1.00 97.38 89 GLU A O 1
ATOM 598 N N . LEU A 1 90 ? -1.646 5.920 1.528 1.00 96.38 90 LEU A N 1
ATOM 599 C CA . LEU A 1 90 ? -1.905 7.348 1.550 1.00 96.38 90 LEU A CA 1
ATOM 600 C C . LEU A 1 90 ? -1.998 7.806 3.000 1.00 96.38 90 LEU A C 1
ATOM 602 O O . LEU A 1 90 ? -2.835 7.323 3.772 1.00 96.38 90 LEU A O 1
ATOM 606 N N . THR A 1 91 ? -1.168 8.774 3.347 1.00 93.81 91 THR A N 1
ATOM 607 C CA . THR A 1 91 ? -1.138 9.369 4.675 1.00 93.81 91 THR A CA 1
ATOM 608 C C . THR A 1 91 ? -2.127 10.534 4.780 1.00 93.81 91 THR A C 1
ATOM 610 O O . THR A 1 91 ? -2.617 11.086 3.789 1.00 93.81 91 THR A O 1
ATOM 613 N N . SER A 1 92 ? -2.418 10.950 6.013 1.00 92.31 92 SER A N 1
ATOM 614 C CA . SER A 1 92 ? -3.322 12.072 6.297 1.00 92.31 92 SER A CA 1
ATOM 615 C C . SER A 1 92 ? -2.799 13.433 5.817 1.00 92.31 92 SER A C 1
ATOM 617 O O . SER A 1 92 ? -3.599 14.343 5.598 1.00 92.31 92 SER A O 1
ATOM 619 N N . ASP A 1 93 ? -1.485 13.593 5.644 1.00 93.75 93 ASP A N 1
ATOM 620 C CA . ASP A 1 93 ? -0.860 14.793 5.069 1.00 93.75 93 ASP A CA 1
ATOM 621 C C . ASP A 1 93 ? -0.907 14.823 3.531 1.00 93.75 93 ASP A C 1
ATOM 623 O O . ASP A 1 93 ? -0.501 15.812 2.922 1.00 93.75 93 ASP A O 1
ATOM 627 N N . GLY A 1 94 ? -1.455 13.777 2.904 1.00 91.06 94 GLY A N 1
ATOM 628 C CA . GLY A 1 94 ? -1.591 13.670 1.454 1.00 91.06 94 GLY A CA 1
ATOM 629 C C . GLY A 1 94 ? -0.357 13.103 0.758 1.00 91.06 94 GLY A C 1
ATOM 630 O O . GLY A 1 94 ? -0.370 12.998 -0.468 1.00 91.06 94 GLY A O 1
ATOM 631 N N . SER A 1 95 ? 0.679 12.713 1.508 1.00 93.38 95 SER A N 1
ATOM 632 C CA . SER A 1 95 ? 1.783 11.949 0.941 1.00 93.38 95 SER A CA 1
ATOM 633 C C . SER A 1 95 ? 1.351 10.511 0.632 1.00 93.38 95 SER A C 1
ATOM 635 O O . SER A 1 95 ? 0.386 9.970 1.179 1.00 93.38 95 SER A O 1
ATOM 637 N N . ALA A 1 96 ? 2.035 9.923 -0.345 1.00 96.06 96 ALA A N 1
ATOM 638 C CA . ALA A 1 96 ? 1.756 8.599 -0.868 1.00 96.06 96 ALA A CA 1
ATOM 639 C C . ALA A 1 96 ? 3.050 7.782 -0.868 1.00 96.06 96 ALA A C 1
ATOM 641 O O . ALA A 1 96 ? 4.109 8.299 -1.231 1.00 96.06 96 ALA A O 1
ATOM 642 N N . GLY A 1 97 ? 2.970 6.520 -0.463 1.00 96.00 97 GLY A N 1
ATOM 643 C CA . GLY A 1 97 ? 4.106 5.608 -0.425 1.00 96.00 97 GLY A CA 1
ATOM 644 C C . GLY A 1 97 ? 3.713 4.196 -0.829 1.00 96.00 97 GLY A C 1
ATOM 645 O O . GLY A 1 97 ? 2.560 3.795 -0.710 1.00 96.00 97 GLY A O 1
ATOM 646 N N . CYS A 1 98 ? 4.683 3.425 -1.308 1.00 96.56 98 CYS A N 1
ATOM 647 C CA . CYS A 1 98 ? 4.478 2.018 -1.625 1.00 96.56 98 CYS A CA 1
ATOM 648 C C . CYS A 1 98 ? 4.831 1.167 -0.413 1.00 96.56 98 CYS A C 1
ATOM 650 O O . CYS A 1 98 ? 5.938 1.271 0.118 1.00 96.56 98 CYS A O 1
ATOM 652 N N . SER A 1 99 ? 3.906 0.310 -0.002 1.00 96.75 99 SER A N 1
ATOM 653 C CA . SER A 1 99 ? 4.060 -0.553 1.163 1.00 96.75 99 SER A CA 1
ATOM 654 C C . SER A 1 99 ? 3.847 -2.015 0.769 1.00 96.75 99 SER A C 1
ATOM 656 O O . SER A 1 99 ? 3.161 -2.326 -0.208 1.00 96.75 99 SER A O 1
ATOM 658 N N . TRP A 1 100 ? 4.485 -2.934 1.492 1.00 94.69 100 TRP A N 1
ATOM 659 C CA . TRP A 1 100 ? 4.461 -4.370 1.200 1.00 94.69 100 TRP A CA 1
ATOM 660 C C . TRP A 1 100 ? 3.739 -5.113 2.330 1.00 94.69 100 TRP A C 1
ATOM 662 O O . TRP A 1 100 ? 3.964 -4.833 3.504 1.00 94.69 100 TRP A O 1
ATOM 672 N N . SER A 1 101 ? 2.893 -6.094 1.991 1.00 93.69 101 SER A N 1
ATOM 673 C CA . SER A 1 101 ? 2.356 -7.064 2.961 1.00 93.69 101 SER A CA 1
ATOM 674 C C . SER A 1 101 ? 2.877 -8.475 2.692 1.00 93.69 101 SER A C 1
ATOM 676 O O . SER A 1 101 ? 2.633 -9.037 1.624 1.00 93.69 101 SER A O 1
ATOM 678 N N . GLU A 1 102 ? 3.590 -9.065 3.655 1.00 93.69 102 GLU A N 1
ATOM 679 C CA . GLU A 1 102 ? 4.094 -10.445 3.544 1.00 93.69 102 GLU A CA 1
ATOM 680 C C . GLU A 1 102 ? 2.955 -11.462 3.377 1.00 93.69 102 GLU A C 1
ATOM 682 O O . GLU A 1 102 ? 3.116 -12.479 2.708 1.00 93.69 102 GLU A O 1
ATOM 687 N N . ALA A 1 103 ? 1.772 -11.155 3.918 1.00 92.75 103 ALA A N 1
ATOM 688 C CA . ALA A 1 103 ? 0.580 -11.986 3.775 1.00 92.75 103 ALA A CA 1
ATOM 689 C C . ALA A 1 103 ? -0.031 -11.934 2.361 1.00 92.75 103 ALA A C 1
ATOM 691 O O . ALA A 1 103 ? -0.786 -12.832 1.991 1.00 92.75 103 ALA A O 1
ATOM 692 N N . CYS A 1 104 ? 0.288 -10.900 1.574 1.00 94.75 104 CYS A N 1
ATOM 693 C CA . CYS A 1 104 ? -0.339 -10.611 0.281 1.00 94.75 104 CYS A CA 1
ATOM 694 C C . CYS A 1 104 ? 0.673 -10.354 -0.846 1.00 94.75 104 CYS A C 1
ATOM 696 O O . CYS A 1 104 ? 0.346 -9.648 -1.799 1.00 94.75 104 CYS A O 1
ATOM 698 N N . VAL A 1 105 ? 1.870 -10.947 -0.752 1.00 90.69 105 VAL A N 1
ATOM 699 C CA . VAL A 1 105 ? 2.994 -10.780 -1.700 1.00 90.69 105 VAL A CA 1
ATOM 700 C C . VAL A 1 105 ? 2.566 -10.949 -3.156 1.00 90.69 105 VAL A C 1
ATOM 702 O O . VAL A 1 105 ? 2.902 -10.132 -4.005 1.00 90.69 105 VAL A O 1
ATOM 705 N N . GLU A 1 106 ? 1.824 -12.015 -3.457 1.00 87.69 106 GLU 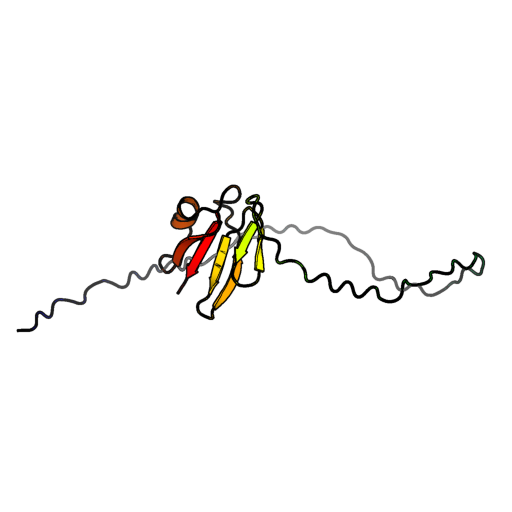A N 1
ATOM 706 C CA . GLU A 1 106 ? 1.458 -12.338 -4.839 1.00 87.69 106 GLU A CA 1
ATOM 707 C C . GLU A 1 106 ? 0.356 -11.424 -5.378 1.00 87.69 106 GLU A C 1
ATOM 709 O O . GLU A 1 106 ? 0.230 -11.245 -6.590 1.00 87.69 106 GLU A O 1
ATOM 714 N N . ARG A 1 107 ? -0.501 -10.893 -4.494 1.00 89.06 107 ARG A N 1
ATOM 715 C CA . ARG A 1 107 ? -1.710 -10.180 -4.909 1.00 89.06 107 ARG A CA 1
ATOM 716 C C . ARG A 1 107 ? -2.244 -9.260 -3.801 1.00 89.06 107 ARG A C 1
ATOM 718 O O . ARG A 1 107 ? -3.169 -9.647 -3.073 1.00 89.06 107 ARG A O 1
ATOM 725 N N . PRO A 1 108 ? -1.710 -8.032 -3.687 1.00 93.50 108 PRO A N 1
ATOM 726 C CA . PRO A 1 108 ? -2.086 -7.063 -2.661 1.00 93.50 108 PRO A CA 1
ATOM 727 C C . PRO A 1 108 ? -3.449 -6.429 -2.977 1.00 93.50 108 PRO A C 1
ATOM 729 O O . PRO A 1 108 ? -3.561 -5.277 -3.375 1.00 93.50 108 PRO A O 1
ATOM 732 N N . THR A 1 109 ? -4.511 -7.218 -2.835 1.00 95.88 109 THR A N 1
ATOM 733 C CA . THR A 1 109 ? -5.909 -6.780 -2.983 1.00 95.88 109 THR A CA 1
ATOM 734 C C . THR A 1 109 ? -6.477 -6.359 -1.636 1.00 95.88 109 THR A C 1
ATOM 736 O O . THR A 1 109 ? -6.046 -6.856 -0.596 1.00 95.88 109 THR A O 1
ATOM 739 N N . CYS A 1 110 ? -7.500 -5.501 -1.630 1.00 97.25 110 CYS A N 1
ATOM 740 C CA . CYS A 1 110 ? -8.137 -5.091 -0.377 1.00 97.25 110 CYS A CA 1
ATOM 741 C C . CYS A 1 110 ? -8.747 -6.254 0.410 1.00 97.25 110 CYS A C 1
ATOM 743 O O . CYS A 1 110 ? -8.746 -6.215 1.637 1.00 97.25 110 CYS A O 1
ATOM 745 N N . ASP A 1 111 ? -9.234 -7.298 -0.264 1.00 97.25 111 ASP A N 1
ATOM 746 C CA . ASP A 1 111 ? -9.741 -8.491 0.419 1.00 97.25 111 ASP A CA 1
ATOM 747 C C . ASP A 1 111 ? -8.624 -9.263 1.129 1.00 97.25 111 ASP A C 1
ATOM 749 O O . ASP A 1 111 ? -8.840 -9.766 2.229 1.00 97.25 111 ASP A O 1
ATOM 753 N N . CYS A 1 112 ? -7.423 -9.298 0.544 1.00 96.88 112 CYS A N 1
ATOM 754 C CA . CYS A 1 112 ? -6.253 -9.893 1.181 1.00 96.88 112 CYS A CA 1
ATOM 755 C C . CYS A 1 112 ? -5.709 -9.026 2.326 1.00 96.88 112 CYS A C 1
ATOM 757 O O . CYS A 1 112 ? -5.337 -9.560 3.366 1.00 96.88 112 CYS A O 1
ATOM 759 N N . LEU A 1 113 ? -5.675 -7.699 2.152 1.00 97.19 113 LEU A N 1
ATOM 760 C CA . LEU A 1 113 ? -5.079 -6.769 3.118 1.00 97.19 113 LEU A CA 1
ATOM 761 C C . LEU A 1 113 ? -5.977 -6.502 4.332 1.00 97.19 113 LEU A C 1
ATOM 763 O O . LEU A 1 113 ? -5.469 -6.344 5.436 1.00 97.19 113 LEU A O 1
ATOM 767 N N . ARG A 1 114 ? -7.306 -6.464 4.175 1.00 96.81 114 ARG A N 1
ATOM 768 C CA . ARG A 1 114 ? -8.254 -6.130 5.262 1.00 96.81 114 ARG A CA 1
ATOM 769 C C . ARG A 1 114 ? -7.996 -6.830 6.603 1.00 96.81 114 ARG A C 1
ATOM 771 O O . ARG A 1 114 ? -8.093 -6.145 7.614 1.00 96.81 114 ARG A O 1
ATOM 778 N N . PRO A 1 115 ? -7.688 -8.139 6.660 1.00 96.38 115 PRO A N 1
ATOM 779 C CA . PRO A 1 115 ? -7.410 -8.827 7.919 1.00 96.38 115 PRO A CA 1
ATOM 780 C C . PRO A 1 115 ? -6.153 -8.328 8.642 1.00 96.38 115 PRO A C 1
ATOM 782 O O . PRO A 1 115 ? -6.041 -8.531 9.848 1.00 96.38 115 PRO A O 1
ATOM 785 N N . THR A 1 116 ? -5.205 -7.724 7.919 1.00 95.38 116 THR A N 1
ATOM 786 C CA . THR A 1 116 ? -3.931 -7.231 8.463 1.00 95.38 116 THR A CA 1
ATOM 787 C C . THR A 1 116 ? -3.914 -5.723 8.691 1.00 95.38 116 THR A C 1
ATOM 789 O O . THR A 1 116 ? -3.001 -5.232 9.343 1.00 95.38 116 THR A O 1
ATOM 792 N N . LEU A 1 117 ? -4.878 -4.986 8.134 1.00 95.56 117 LEU A N 1
ATOM 793 C CA . LEU A 1 117 ? -4.961 -3.538 8.298 1.00 95.56 117 LEU A CA 1
ATOM 794 C C . LEU A 1 117 ? -5.443 -3.167 9.701 1.00 95.56 117 LEU A C 1
ATOM 796 O O . LEU A 1 117 ? -6.322 -3.821 10.268 1.00 95.56 117 LEU A O 1
ATOM 800 N N . ASP A 1 118 ? -4.911 -2.066 10.227 1.00 95.25 118 ASP A N 1
ATOM 801 C CA . ASP A 1 118 ? -5.404 -1.493 11.472 1.00 95.25 118 ASP A CA 1
ATOM 802 C C . ASP A 1 118 ? -6.882 -1.076 11.340 1.00 95.25 118 ASP A C 1
ATOM 804 O O . ASP A 1 118 ? -7.324 -0.638 10.274 1.00 95.25 118 ASP A O 1
ATOM 808 N N . PRO A 1 119 ? -7.673 -1.140 12.427 1.00 94.38 119 PRO A N 1
ATOM 809 C CA . PRO A 1 119 ? -9.106 -0.826 12.400 1.00 94.38 119 PRO A CA 1
ATOM 810 C C . PRO A 1 119 ? -9.432 0.636 12.036 1.00 94.38 119 PRO A C 1
ATOM 812 O O . PRO A 1 119 ? -10.595 0.958 11.795 1.00 94.38 119 PRO A O 1
ATOM 815 N N . GLY A 1 120 ? -8.433 1.523 12.000 1.00 94.50 120 GLY A N 1
ATOM 816 C CA . GLY A 1 120 ? -8.554 2.906 11.524 1.00 94.50 120 GLY A CA 1
ATOM 817 C C . GLY A 1 120 ? -8.294 3.085 10.025 1.00 94.50 120 GLY A C 1
ATOM 818 O O . GLY A 1 120 ? -8.425 4.200 9.518 1.00 94.50 120 GLY A O 1
ATOM 819 N N . CYS A 1 121 ? -7.927 2.018 9.316 1.00 97.31 121 CYS A N 1
ATOM 820 C CA . CYS A 1 121 ? -7.565 2.071 7.910 1.00 97.31 121 CYS A CA 1
ATOM 821 C C . CYS A 1 121 ? -8.730 1.668 7.003 1.00 97.31 121 CYS A C 1
ATOM 823 O O . CYS A 1 121 ? -9.487 0.731 7.258 1.00 97.31 121 CYS A O 1
ATOM 825 N N . THR A 1 122 ? -8.844 2.372 5.886 1.00 97.31 122 THR A N 1
ATOM 826 C CA . THR A 1 122 ? -9.748 2.059 4.778 1.00 97.31 122 THR A CA 1
ATOM 827 C C . THR A 1 122 ? -8.937 1.583 3.584 1.00 97.31 122 THR A C 1
ATOM 829 O O . THR A 1 122 ? -7.855 2.105 3.344 1.00 97.31 122 THR A O 1
ATOM 832 N N . CYS A 1 123 ? -9.452 0.602 2.843 1.00 97.69 123 CYS A N 1
ATOM 833 C CA . CYS A 1 123 ? -8.824 0.102 1.623 1.00 97.69 123 CYS A CA 1
ATOM 834 C C . CYS A 1 123 ? -9.797 0.195 0.450 1.00 97.69 123 CYS A C 1
ATOM 836 O O . CYS A 1 123 ? -10.937 -0.273 0.554 1.00 97.69 123 CYS A O 1
ATOM 838 N N . GLU A 1 124 ? -9.326 0.754 -0.658 1.00 97.38 124 GLU A N 1
ATOM 839 C CA . GLU A 1 124 ? -10.044 0.919 -1.920 1.00 97.38 124 GLU A CA 1
ATOM 840 C C . GLU A 1 124 ? -9.237 0.292 -3.065 1.00 97.38 124 GLU A C 1
ATOM 842 O O . GLU A 1 124 ? -8.010 0.276 -3.036 1.00 97.38 124 GLU A O 1
ATOM 847 N N . THR A 1 125 ? -9.910 -0.258 -4.078 1.00 95.50 125 THR A N 1
ATOM 848 C CA . THR A 1 125 ? -9.234 -0.797 -5.268 1.00 95.50 125 THR A CA 1
ATOM 849 C C . THR A 1 125 ? -9.244 0.248 -6.374 1.00 95.50 125 THR A C 1
ATOM 851 O O . THR A 1 125 ? -10.314 0.643 -6.837 1.00 95.50 125 THR A O 1
ATOM 854 N N . GLN A 1 126 ? -8.062 0.683 -6.807 1.00 90.62 126 GLN A N 1
ATOM 855 C CA . GLN A 1 126 ? -7.875 1.711 -7.830 1.00 90.62 126 GLN A CA 1
ATOM 856 C C . GLN A 1 126 ? -6.751 1.296 -8.782 1.00 90.62 126 GLN A C 1
ATOM 858 O O . GLN A 1 126 ? -5.736 0.760 -8.349 1.00 90.62 126 GLN A O 1
ATOM 863 N N . GLY A 1 127 ? -6.943 1.495 -10.091 1.00 84.06 127 GLY A N 1
ATOM 864 C CA . GLY A 1 127 ? -5.908 1.187 -11.089 1.00 84.06 127 GLY A CA 1
ATOM 865 C C . GLY A 1 127 ? -5.443 -0.276 -11.087 1.00 84.06 127 GLY A C 1
ATOM 866 O O . GLY A 1 127 ? -4.303 -0.554 -11.424 1.00 84.06 127 GLY A O 1
ATOM 867 N N . GLY A 1 128 ? -6.295 -1.212 -10.650 1.00 86.75 128 GLY A N 1
ATOM 868 C CA . GLY A 1 128 ? -5.941 -2.632 -10.530 1.00 86.75 128 GLY A CA 1
ATOM 869 C C . GLY A 1 128 ? -5.172 -3.016 -9.256 1.00 86.75 128 GLY A C 1
ATOM 870 O O . GLY A 1 128 ? -4.948 -4.205 -9.041 1.00 86.75 128 GLY A O 1
ATOM 871 N N . GLY A 1 129 ? -4.833 -2.058 -8.388 1.00 91.81 129 GLY A N 1
ATOM 872 C CA . GLY A 1 129 ? -4.168 -2.293 -7.105 1.00 91.81 129 GLY A CA 1
ATOM 873 C C . GLY A 1 129 ? -4.991 -1.868 -5.892 1.00 91.81 129 GLY A C 1
ATOM 874 O O . GLY A 1 129 ? -6.089 -1.322 -6.019 1.00 91.81 129 GLY A O 1
ATOM 875 N N . ALA A 1 130 ? -4.467 -2.143 -4.697 1.00 96.62 130 ALA A N 1
ATOM 876 C CA . ALA A 1 130 ? -5.038 -1.655 -3.447 1.00 96.62 130 ALA A CA 1
ATOM 877 C C . ALA A 1 130 ? -4.418 -0.316 -3.034 1.00 96.62 130 ALA A C 1
ATOM 879 O O . ALA A 1 130 ? -3.200 -0.142 -3.065 1.00 96.62 130 ALA A O 1
ATOM 880 N N . THR A 1 131 ? -5.278 0.582 -2.571 1.00 97.00 131 THR A N 1
ATOM 881 C CA . THR A 1 131 ? -4.929 1.870 -1.981 1.00 97.00 131 THR A CA 1
ATOM 882 C C . THR A 1 131 ? -5.479 1.916 -0.563 1.00 97.00 131 THR A C 1
ATOM 884 O O . THR A 1 131 ? -6.680 1.753 -0.347 1.00 97.00 131 THR A O 1
ATOM 887 N N . VAL A 1 132 ? -4.607 2.131 0.413 1.00 97.62 132 VAL A N 1
ATOM 888 C CA . VAL A 1 132 ? -4.904 2.148 1.844 1.00 97.62 132 VAL A CA 1
ATOM 889 C C . VAL A 1 132 ? -4.788 3.575 2.365 1.00 97.62 132 VAL A C 1
ATOM 891 O O . VAL A 1 132 ? -3.836 4.280 2.058 1.00 97.62 132 VAL A O 1
ATOM 894 N N . ARG A 1 133 ? -5.761 4.001 3.169 1.00 97.19 133 ARG A N 1
ATOM 895 C CA . ARG A 1 133 ? -5.773 5.283 3.885 1.00 97.19 133 ARG A CA 1
ATOM 896 C C . ARG A 1 133 ? -6.001 5.031 5.361 1.00 97.19 133 ARG A C 1
ATOM 898 O O . ARG A 1 133 ? -7.064 4.518 5.713 1.00 97.19 133 ARG A O 1
ATOM 905 N N . CYS A 1 134 ? -5.054 5.425 6.200 1.00 94.12 134 CYS A N 1
ATOM 906 C CA . CYS A 1 134 ? -5.149 5.325 7.656 1.00 94.12 134 CYS A CA 1
ATOM 907 C C . CYS A 1 134 ? -5.301 6.723 8.274 1.00 94.12 134 CYS A C 1
ATOM 909 O O . CYS A 1 134 ? -4.770 7.692 7.734 1.00 94.12 134 CYS A O 1
ATOM 911 N N . ARG A 1 135 ? -6.070 6.834 9.364 1.00 87.75 135 ARG A N 1
ATOM 912 C CA . ARG A 1 135 ? -6.349 8.099 10.068 1.00 87.75 135 ARG A CA 1
ATOM 913 C C . ARG A 1 135 ? -5.665 8.185 11.419 1.00 87.75 135 ARG A C 1
ATOM 915 O O . ARG A 1 135 ? -5.623 7.143 12.106 1.00 87.75 135 ARG A O 1
#

Foldseek 3Di:
DDDDDDDDDDPPPPPPPDDDDDDDDDPDDDDDDDDDDDDDDDDDDDDDDDPPPPPDDPPPPPPVVLDQPPVQQWDDWQSHIEGQQWAWEAEPVRDIDTDHDPQARRAQACVSCVVVDDPQKDWDQDSNGIYIYGD

Secondary structure (DSSP, 8-state):
-----------------------------------------PPP-------------------------TTSSEEEETTEEEETTEEEEE-TTS-EEEEE-GGGTT---HHHHTTTS-TTEEEEEETTEEEEEE-

pLDDT: mean 74.24, std 19.31, range [43.22, 97.69]

Radius of gyration: 29.04 Å; chains: 1; bounding box: 94×34×57 Å

Sequence (135 aa):
MPRLTQLLWPAALSSRAVVLPGALLLFVAACGGAAGSTSGEAPRSGGAGGDRTAPDGAEVEGEAAAGRCDDGSCVECGEGLCLAGSYCELTSDGSAGCSWSEACVERPTCDCLRPTLDPGCTCETQGGGATVRCR